Protein AF-X1M4R5-F1 (afdb_monomer_lite)

Organism: NCBI:txid412755

Radius of gyration: 14.09 Å; chains: 1; bounding box: 32×30×35 Å

pLDDT: mean 83.92, std 14.97, range [31.66, 95.94]

InterPro domains:
  IPR002837 Protein of unknown function DUF123 [PF01986] (4-63)
  IPR002837 Protein of unknown function DUF123 [PTHR37460] (1-74)
  IPR002837 Protein of unknown function DUF123 [cd10441] (1-63)

Structure (mmCIF, N/CA/C/O backbone):
data_AF-X1M4R5-F1
#
_entry.id   AF-X1M4R5-F1
#
loop_
_atom_site.group_PDB
_atom_site.id
_atom_site.type_symbol
_atom_site.label_atom_id
_atom_site.label_alt_id
_atom_site.label_comp_id
_atom_site.label_asym_id
_atom_site.label_entity_id
_atom_site.label_seq_id
_atom_site.pdbx_PDB_ins_code
_atom_site.Cartn_x
_atom_site.Cartn_y
_atom_site.Cartn_z
_atom_site.occupancy
_atom_site.B_iso_or_equiv
_atom_site.auth_seq_id
_atom_site.auth_comp_id
_atom_site.auth_asym_id
_atom_site.auth_atom_id
_atom_site.pdbx_PDB_model_num
ATOM 1 N N . HIS A 1 1 ? 6.800 0.093 13.094 1.00 61.44 1 HIS A N 1
ATOM 2 C CA . HIS A 1 1 ? 7.853 -0.368 12.157 1.00 61.44 1 HIS A CA 1
ATOM 3 C C . HIS A 1 1 ? 8.979 0.637 11.881 1.00 61.44 1 HIS A C 1
ATOM 5 O O . HIS A 1 1 ? 10.005 0.220 11.368 1.00 61.44 1 HIS A O 1
ATOM 11 N N . LEU A 1 2 ? 8.858 1.919 12.227 1.00 68.88 2 LEU A N 1
ATOM 12 C CA . LEU A 1 2 ? 9.750 2.965 11.699 1.00 68.88 2 LEU A CA 1
ATOM 13 C C . LEU A 1 2 ? 11.086 3.151 12.456 1.00 68.88 2 LEU A C 1
ATOM 15 O O . LEU A 1 2 ? 11.884 4.013 12.106 1.00 68.88 2 LEU A O 1
ATOM 19 N N . THR A 1 3 ? 11.346 2.370 13.506 1.00 70.31 3 THR A N 1
ATOM 20 C CA . THR A 1 3 ? 12.578 2.461 14.301 1.00 70.31 3 THR A CA 1
ATOM 21 C C . THR A 1 3 ? 13.731 1.691 13.649 1.00 70.31 3 THR A C 1
ATOM 23 O O . THR A 1 3 ? 13.570 0.533 13.268 1.00 70.31 3 THR A O 1
ATOM 26 N N . LYS A 1 4 ? 14.911 2.325 13.557 1.00 59.81 4 LYS A N 1
ATOM 27 C CA . LYS A 1 4 ? 16.085 1.797 12.832 1.00 59.81 4 LYS A CA 1
ATOM 28 C C . LYS A 1 4 ? 16.788 0.611 13.503 1.00 59.81 4 LYS A C 1
ATOM 30 O O . LYS A 1 4 ? 17.453 -0.152 12.821 1.00 59.81 4 LYS A O 1
ATOM 35 N N . ASN A 1 5 ? 16.678 0.457 14.824 1.00 61.41 5 ASN A N 1
ATOM 36 C CA . ASN A 1 5 ? 17.459 -0.533 15.574 1.00 61.41 5 ASN A CA 1
ATOM 37 C C . ASN A 1 5 ? 16.542 -1.525 16.300 1.00 61.41 5 ASN A C 1
ATOM 39 O O . ASN A 1 5 ? 16.306 -1.421 17.504 1.00 61.41 5 ASN A O 1
ATOM 43 N N . LYS A 1 6 ? 15.953 -2.453 15.543 1.00 67.88 6 LYS A N 1
ATOM 44 C CA . LYS A 1 6 ? 15.030 -3.471 16.063 1.00 67.88 6 LYS A CA 1
ATOM 45 C C . LYS A 1 6 ? 15.324 -4.831 15.439 1.00 67.88 6 LYS A C 1
ATOM 47 O O . LYS A 1 6 ? 15.821 -4.921 14.319 1.00 67.88 6 LYS A O 1
ATOM 52 N N . LYS A 1 7 ? 14.954 -5.903 16.140 1.00 73.81 7 LYS A N 1
ATOM 53 C CA . LYS A 1 7 ? 14.930 -7.241 15.539 1.00 73.81 7 LYS A CA 1
ATOM 54 C C . LYS A 1 7 ? 13.871 -7.250 14.437 1.00 73.81 7 LYS A C 1
ATOM 56 O O . LYS A 1 7 ? 12.718 -6.922 14.714 1.00 73.81 7 LYS A O 1
ATOM 61 N N . SER A 1 8 ? 14.270 -7.603 13.218 1.00 73.19 8 SER A N 1
ATOM 62 C CA . SER A 1 8 ? 13.335 -7.763 12.102 1.00 73.19 8 SER A CA 1
ATOM 63 C C . SER A 1 8 ? 12.370 -8.897 12.437 1.00 73.19 8 SER A C 1
ATOM 65 O O . SER A 1 8 ? 12.807 -10.000 12.761 1.00 73.19 8 SER A O 1
ATOM 67 N N . LYS A 1 9 ? 11.070 -8.599 12.447 1.00 78.81 9 LYS A N 1
ATOM 68 C CA . LYS A 1 9 ? 10.012 -9.582 12.733 1.00 78.81 9 LYS A CA 1
ATOM 69 C C . LYS A 1 9 ? 8.986 -9.671 11.609 1.00 78.81 9 LYS A C 1
ATOM 71 O O . LYS A 1 9 ? 8.331 -10.695 11.475 1.00 78.81 9 LYS A O 1
ATOM 76 N N . TRP A 1 10 ? 8.856 -8.616 10.811 1.00 81.44 10 TRP A N 1
ATOM 77 C CA . TRP A 1 10 ? 7.840 -8.499 9.770 1.00 81.44 10 TRP A CA 1
ATOM 78 C C . TRP A 1 10 ? 8.477 -8.314 8.400 1.00 81.44 10 TRP A C 1
ATOM 80 O O . TRP A 1 10 ? 9.558 -7.740 8.300 1.00 81.44 10 TRP A O 1
ATOM 90 N N . HIS A 1 11 ? 7.784 -8.726 7.338 1.00 83.56 11 HIS A N 1
ATOM 91 C CA . HIS A 1 11 ? 8.252 -8.582 5.953 1.00 83.56 11 HIS A CA 1
ATOM 92 C C . HIS A 1 11 ? 8.704 -7.147 5.625 1.00 83.56 11 HIS A C 1
ATOM 94 O O . HIS A 1 11 ? 9.752 -6.946 5.015 1.00 83.56 11 HIS A O 1
ATOM 100 N N . ILE A 1 12 ? 7.970 -6.143 6.118 1.00 86.69 12 ILE A N 1
ATOM 101 C CA . ILE A 1 12 ? 8.323 -4.729 5.946 1.00 86.69 12 ILE A CA 1
ATOM 102 C C . ILE A 1 12 ? 9.628 -4.344 6.659 1.00 86.69 12 ILE A C 1
ATOM 104 O O . ILE A 1 12 ? 10.336 -3.466 6.190 1.00 86.69 12 ILE A O 1
ATOM 108 N N . ASP A 1 13 ? 9.993 -5.004 7.760 1.00 85.88 13 ASP A N 1
ATOM 109 C CA . ASP A 1 13 ? 11.227 -4.698 8.492 1.00 85.88 13 ASP A CA 1
ATOM 110 C C . ASP A 1 13 ? 12.466 -5.068 7.673 1.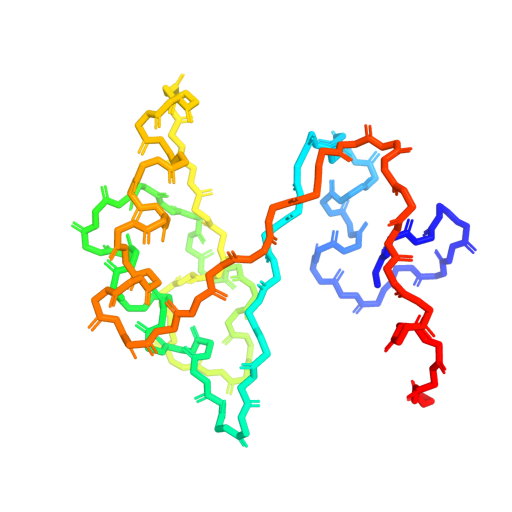00 85.88 13 ASP A C 1
ATOM 112 O O . ASP A 1 13 ? 13.432 -4.314 7.661 1.00 85.88 13 ASP A O 1
ATOM 116 N N . TYR A 1 14 ? 12.416 -6.200 6.965 1.00 87.12 14 TYR A N 1
ATOM 117 C CA . TYR A 1 14 ? 13.487 -6.620 6.062 1.00 87.12 14 TYR A CA 1
ATOM 118 C C . TYR A 1 14 ? 13.605 -5.682 4.865 1.00 87.12 14 TYR A C 1
ATOM 120 O O . TYR A 1 14 ? 14.711 -5.282 4.516 1.00 87.12 14 TYR A O 1
ATOM 128 N N . LEU A 1 15 ? 12.470 -5.285 4.280 1.00 88.25 15 LEU A N 1
ATOM 129 C CA . LEU A 1 15 ? 12.458 -4.328 3.175 1.00 88.25 15 LEU A CA 1
ATOM 130 C C . LEU A 1 15 ? 13.046 -2.974 3.597 1.00 88.25 15 LEU A C 1
ATOM 132 O O . LEU A 1 15 ? 13.831 -2.388 2.861 1.00 88.25 15 LEU A O 1
ATOM 136 N N . LEU A 1 16 ? 12.716 -2.499 4.800 1.00 88.06 16 LEU A N 1
ATOM 137 C CA . LEU A 1 16 ? 13.214 -1.230 5.336 1.00 88.06 16 LEU A CA 1
ATOM 138 C C . LEU A 1 16 ? 14.713 -1.226 5.677 1.00 88.06 16 LEU A C 1
ATOM 140 O O . LEU A 1 16 ? 15.256 -0.151 5.918 1.00 88.06 16 LEU A O 1
ATOM 144 N N . ASN A 1 17 ? 15.395 -2.376 5.684 1.00 87.19 17 ASN A N 1
ATOM 145 C CA . ASN A 1 17 ? 16.860 -2.400 5.775 1.00 87.19 17 ASN A CA 1
ATOM 146 C C . ASN A 1 17 ? 17.524 -1.997 4.449 1.00 87.19 17 ASN A C 1
ATOM 148 O O . ASN A 1 17 ? 18.622 -1.450 4.465 1.00 87.19 17 ASN A O 1
ATOM 152 N N . GLU A 1 18 ? 16.843 -2.224 3.324 1.00 89.56 18 GLU A N 1
ATOM 153 C CA . GLU A 1 18 ? 17.348 -1.967 1.968 1.00 89.56 18 GLU A CA 1
ATOM 154 C C . GLU A 1 18 ? 16.657 -0.763 1.296 1.00 89.56 18 GLU A C 1
ATOM 156 O O . GLU A 1 18 ? 16.991 -0.395 0.171 1.00 89.56 18 GLU A O 1
ATOM 161 N N . ALA A 1 19 ? 15.678 -0.142 1.965 1.00 89.19 19 ALA A N 1
ATOM 162 C CA . ALA A 1 19 ? 14.854 0.930 1.411 1.00 89.19 19 ALA A CA 1
ATOM 163 C C . ALA A 1 19 ? 14.741 2.141 2.348 1.00 89.19 19 ALA A C 1
ATOM 165 O O . ALA A 1 19 ? 14.716 2.023 3.572 1.00 89.19 19 ALA A O 1
ATOM 166 N N . GLU A 1 20 ? 14.605 3.328 1.755 1.00 88.25 20 GLU A N 1
ATOM 167 C CA . GLU A 1 20 ? 14.371 4.581 2.475 1.00 88.25 20 GLU A CA 1
ATOM 168 C C . GLU A 1 20 ? 12.887 4.965 2.428 1.00 88.25 20 GLU A C 1
ATOM 170 O O . GLU A 1 20 ? 12.259 4.976 1.368 1.00 88.25 20 GLU A O 1
ATOM 175 N N . ILE A 1 21 ? 12.326 5.346 3.576 1.00 89.06 21 ILE A N 1
ATOM 176 C CA . ILE A 1 21 ? 10.961 5.874 3.652 1.00 89.06 21 ILE A CA 1
ATOM 177 C C . ILE A 1 21 ? 10.972 7.323 3.176 1.00 89.06 21 ILE A C 1
ATOM 179 O O . ILE A 1 21 ? 11.579 8.175 3.819 1.00 89.06 21 ILE A O 1
ATOM 183 N N . ARG A 1 22 ? 10.276 7.607 2.071 1.00 89.06 22 ARG A N 1
ATOM 184 C CA . ARG A 1 22 ? 10.092 8.971 1.541 1.00 89.06 22 ARG A CA 1
ATOM 185 C C . ARG A 1 22 ? 8.863 9.669 2.108 1.00 89.06 22 ARG A C 1
ATOM 187 O O . ARG A 1 22 ? 8.895 10.873 2.347 1.00 89.06 22 ARG A O 1
ATOM 194 N N . GLU A 1 23 ? 7.796 8.914 2.314 1.00 88.69 23 GLU A N 1
ATOM 195 C CA . GLU A 1 23 ? 6.502 9.418 2.751 1.00 88.69 23 GLU A CA 1
ATOM 196 C C . GLU A 1 23 ? 5.748 8.305 3.478 1.00 88.69 23 GLU A C 1
ATOM 198 O O . GLU A 1 23 ? 5.934 7.121 3.192 1.00 88.69 23 GLU A O 1
ATOM 203 N N . THR A 1 24 ? 4.925 8.680 4.450 1.00 90.62 24 THR A N 1
ATOM 204 C CA . THR A 1 24 ? 3.990 7.779 5.125 1.00 90.62 24 THR A CA 1
ATOM 205 C C . THR A 1 24 ? 2.592 8.358 5.009 1.00 90.62 24 THR A C 1
ATOM 207 O O . THR A 1 24 ? 2.372 9.513 5.361 1.00 90.62 24 THR A O 1
ATOM 210 N N . ILE A 1 25 ? 1.649 7.544 4.547 1.00 89.62 25 ILE A N 1
ATOM 211 C CA . ILE A 1 25 ? 0.236 7.906 4.460 1.00 89.62 25 ILE A CA 1
ATOM 212 C C . ILE A 1 25 ? -0.502 7.130 5.549 1.00 89.62 25 ILE A C 1
ATOM 214 O O . ILE A 1 25 ? -0.502 5.898 5.538 1.00 89.62 25 ILE A O 1
ATOM 218 N N . LEU A 1 26 ? -1.103 7.835 6.507 1.00 90.12 26 LEU A N 1
ATOM 219 C CA . LEU A 1 26 ? -1.868 7.230 7.598 1.00 90.12 26 LEU A CA 1
ATOM 220 C C . LEU A 1 26 ? -3.363 7.456 7.397 1.00 90.12 26 LEU A C 1
ATOM 222 O O . LEU A 1 26 ? -3.808 8.568 7.131 1.00 90.12 26 LEU A O 1
ATOM 226 N N . CYS A 1 27 ? -4.138 6.391 7.581 1.00 88.50 27 CYS A N 1
ATOM 227 C CA . CYS A 1 27 ? -5.596 6.434 7.614 1.00 88.50 27 CYS A CA 1
ATOM 228 C C . CYS A 1 27 ? -6.056 5.794 8.921 1.00 88.50 27 CYS A C 1
ATOM 230 O O . CYS A 1 27 ? -5.816 4.607 9.139 1.00 88.50 27 CYS A O 1
ATOM 232 N N . GLN A 1 28 ? -6.691 6.567 9.801 1.00 87.00 28 GLN A N 1
ATOM 233 C CA . GLN A 1 28 ? -7.265 6.024 11.032 1.00 87.00 28 GLN A CA 1
ATOM 234 C C . GLN A 1 28 ? -8.644 5.436 10.746 1.00 87.00 28 GLN A C 1
ATOM 236 O O . GLN A 1 28 ? -9.507 6.103 10.178 1.00 87.00 28 GLN A O 1
ATOM 241 N N . THR A 1 29 ? -8.839 4.175 11.124 1.00 87.38 29 THR A N 1
ATOM 242 C CA . THR A 1 29 ? -10.050 3.414 10.807 1.00 87.38 29 THR A CA 1
ATOM 243 C C . THR A 1 29 ? -10.432 2.519 11.979 1.00 87.38 29 THR A C 1
ATOM 245 O O . THR A 1 29 ? -9.578 1.826 12.525 1.00 87.38 29 THR A O 1
ATOM 248 N N . GLU A 1 30 ? -11.717 2.454 12.327 1.00 86.31 30 GLU A N 1
ATOM 249 C CA . GLU A 1 30 ? -12.211 1.510 13.348 1.00 86.31 30 GLU A CA 1
ATOM 250 C C . GLU A 1 30 ? -12.314 0.067 12.823 1.00 86.31 30 GLU A C 1
ATOM 252 O O . GLU A 1 30 ? -12.306 -0.895 13.588 1.00 86.31 30 GLU A O 1
ATOM 257 N N . LYS A 1 31 ? -12.414 -0.098 11.499 1.00 87.25 31 LYS A N 1
ATOM 258 C CA . LYS A 1 31 ? -12.511 -1.397 10.820 1.00 87.25 31 LYS A CA 1
ATOM 259 C C . LYS A 1 31 ? -11.177 -1.769 10.181 1.00 87.25 31 LYS A C 1
ATOM 261 O O . LYS A 1 31 ? -10.441 -0.896 9.735 1.00 87.25 31 LYS A O 1
ATOM 266 N N . ARG A 1 32 ? -10.895 -3.069 10.047 1.00 86.25 32 ARG A N 1
ATOM 267 C CA . ARG A 1 32 ? -9.759 -3.551 9.244 1.00 86.25 32 ARG A CA 1
ATOM 268 C C . ARG A 1 32 ? -10.067 -3.353 7.756 1.00 86.25 32 ARG A C 1
ATOM 270 O O . ARG A 1 32 ? -10.796 -4.146 7.169 1.00 86.25 32 ARG A O 1
ATOM 277 N N . LEU A 1 33 ? -9.527 -2.290 7.161 1.00 91.44 33 LEU A N 1
ATOM 278 C CA . LEU A 1 33 ? -9.710 -1.957 5.738 1.00 91.44 33 LEU A CA 1
ATOM 279 C C . LEU A 1 33 ? -8.485 -2.286 4.871 1.00 91.44 33 LEU A C 1
ATOM 281 O O . LEU A 1 33 ? -8.510 -2.077 3.664 1.00 91.44 33 LEU A O 1
ATOM 285 N N . GLU A 1 34 ? -7.440 -2.852 5.471 1.00 91.12 34 GLU A N 1
ATOM 286 C CA . GLU A 1 34 ? -6.180 -3.200 4.811 1.00 91.12 34 GLU A CA 1
ATOM 287 C C . GLU A 1 34 ? -6.377 -4.092 3.573 1.00 91.12 34 GLU A C 1
ATOM 289 O O . GLU A 1 34 ? -5.864 -3.784 2.499 1.00 91.12 34 GLU A O 1
ATOM 294 N N . CYS A 1 35 ? -7.166 -5.167 3.689 1.00 93.69 35 CYS A N 1
ATOM 295 C CA . CYS A 1 35 ? -7.407 -6.073 2.565 1.00 93.69 35 CYS A CA 1
ATOM 296 C C . CYS A 1 35 ? -8.265 -5.426 1.469 1.00 93.69 35 CYS A C 1
ATOM 298 O O . CYS A 1 35 ? -8.053 -5.700 0.293 1.00 93.69 35 CYS A O 1
ATOM 300 N N . LEU A 1 36 ? -9.209 -4.550 1.833 1.00 93.50 36 LEU A N 1
ATOM 301 C CA . LEU A 1 36 ? -10.010 -3.805 0.855 1.00 93.50 36 LEU A CA 1
ATOM 302 C C . LEU A 1 36 ? -9.142 -2.810 0.080 1.00 93.50 36 LEU A C 1
ATOM 304 O O . LEU A 1 36 ? -9.264 -2.711 -1.138 1.00 93.50 36 LEU A O 1
ATOM 308 N N . LEU A 1 37 ? -8.221 -2.131 0.768 1.00 94.06 37 LEU A N 1
ATOM 309 C CA . LEU A 1 37 ? -7.248 -1.253 0.128 1.00 94.06 37 LEU A CA 1
ATOM 310 C C . LEU A 1 37 ? -6.297 -2.041 -0.782 1.00 94.06 37 LEU A C 1
ATOM 312 O O . LEU A 1 37 ? -6.106 -1.653 -1.928 1.00 94.06 37 LEU A O 1
ATOM 316 N N . SER A 1 38 ? -5.757 -3.172 -0.319 1.00 94.38 38 SER A N 1
ATOM 317 C CA . SER A 1 38 ? -4.905 -4.049 -1.137 1.00 94.38 38 SER A CA 1
ATOM 318 C C . SER A 1 38 ? -5.624 -4.532 -2.406 1.00 94.38 38 SER A C 1
ATOM 320 O O . SER A 1 38 ? -5.051 -4.487 -3.493 1.00 94.38 38 SER A O 1
ATOM 322 N N . GLN A 1 39 ? -6.899 -4.922 -2.306 1.00 93.38 39 GLN A N 1
ATOM 323 C CA . GLN A 1 39 ? -7.700 -5.317 -3.471 1.00 93.38 39 GLN A CA 1
ATOM 324 C C . GLN A 1 39 ? -7.914 -4.162 -4.454 1.00 93.38 39 GLN A C 1
ATOM 326 O O . GLN A 1 39 ? -7.785 -4.372 -5.658 1.00 93.38 39 GLN A O 1
ATOM 331 N N . ALA A 1 40 ? -8.205 -2.956 -3.954 1.00 93.00 40 ALA A N 1
ATOM 332 C CA . ALA A 1 40 ? -8.354 -1.770 -4.793 1.00 93.00 40 ALA A CA 1
ATOM 333 C C . ALA A 1 40 ? -7.047 -1.433 -5.532 1.00 93.00 40 ALA A C 1
ATOM 335 O O . ALA A 1 40 ? -7.063 -1.206 -6.738 1.00 93.00 40 ALA A O 1
ATOM 336 N N . LEU A 1 41 ? -5.909 -1.476 -4.833 1.00 94.25 41 LEU A N 1
ATOM 337 C CA . LEU A 1 41 ? -4.596 -1.187 -5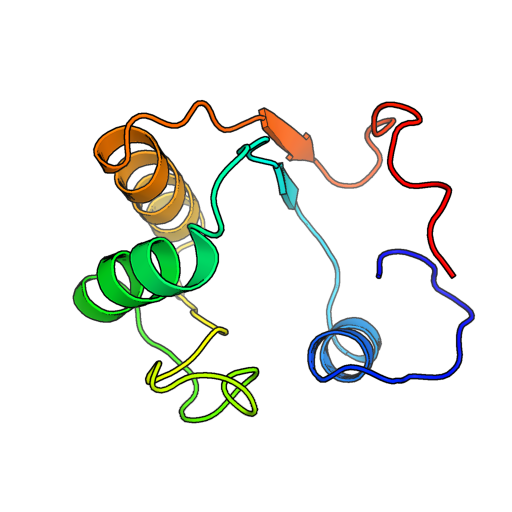.417 1.00 94.25 41 LEU A CA 1
ATOM 338 C C . LEU A 1 41 ? -4.134 -2.265 -6.401 1.00 94.25 41 LEU A C 1
ATOM 340 O O . LEU A 1 41 ? -3.511 -1.940 -7.407 1.00 94.25 41 LEU A O 1
ATOM 344 N N . GLY A 1 42 ? -4.462 -3.536 -6.162 1.00 92.06 42 GLY A N 1
ATOM 345 C CA . GLY A 1 42 ? -4.084 -4.639 -7.050 1.00 92.06 42 GLY A CA 1
ATOM 346 C C . GLY A 1 42 ? -4.751 -4.618 -8.427 1.00 92.06 42 GLY A C 1
ATOM 347 O O . GLY A 1 42 ? -4.338 -5.384 -9.297 1.00 92.06 42 GLY A O 1
ATOM 348 N N . GLY A 1 43 ? -5.770 -3.776 -8.628 1.00 87.94 43 GLY A N 1
ATOM 349 C CA . GLY A 1 43 ? -6.348 -3.495 -9.945 1.00 87.94 43 GLY A CA 1
ATOM 350 C C . GLY A 1 43 ? -5.655 -2.362 -10.709 1.00 87.94 43 GLY A C 1
ATOM 351 O O . GLY A 1 43 ? -5.839 -2.264 -11.916 1.00 87.94 43 GLY A O 1
ATOM 352 N N . GLU A 1 44 ? -4.865 -1.533 -10.023 1.00 90.75 44 GLU A N 1
ATOM 353 C CA . GLU A 1 44 ? -4.329 -0.270 -10.554 1.00 90.75 44 GLU A CA 1
ATOM 354 C C . GLU A 1 44 ? -2.788 -0.264 -10.616 1.00 90.75 44 GLU A C 1
ATOM 356 O O . GLU A 1 44 ? -2.197 0.379 -11.480 1.00 90.75 44 GLU A O 1
ATOM 361 N N . LEU A 1 45 ? -2.117 -0.988 -9.711 1.00 94.75 45 LEU A N 1
ATOM 362 C CA . LEU A 1 45 ? -0.660 -0.988 -9.556 1.00 94.75 45 LEU A CA 1
ATOM 363 C C . LEU A 1 45 ? -0.047 -2.370 -9.776 1.00 94.75 45 LEU A C 1
ATOM 365 O O . LEU A 1 45 ? -0.652 -3.410 -9.502 1.00 94.75 45 LEU A O 1
ATOM 369 N N . THR A 1 46 ? 1.220 -2.373 -10.196 1.00 95.38 46 THR A N 1
ATOM 370 C CA . THR A 1 46 ? 2.020 -3.604 -10.216 1.00 95.38 46 THR A CA 1
ATOM 371 C C . THR A 1 46 ? 2.378 -3.997 -8.783 1.00 95.38 46 THR A C 1
ATOM 373 O O . THR A 1 46 ? 2.537 -3.138 -7.916 1.00 95.38 46 THR A O 1
ATOM 376 N N . TYR A 1 47 ? 2.495 -5.296 -8.512 1.00 95.94 47 TYR A N 1
ATOM 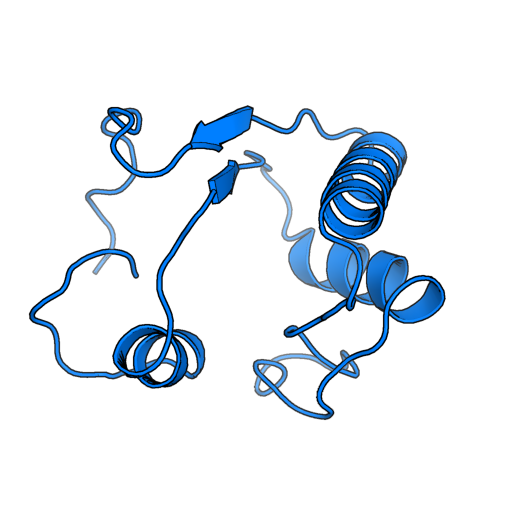377 C CA . TYR A 1 47 ? 2.722 -5.814 -7.165 1.00 95.94 47 TYR A CA 1
ATOM 378 C C . TYR A 1 47 ? 3.730 -6.959 -7.128 1.00 95.94 47 TYR A C 1
ATOM 380 O O . TYR A 1 47 ? 3.983 -7.618 -8.137 1.00 95.94 47 TYR A O 1
ATOM 388 N N . ILE A 1 48 ? 4.285 -7.208 -5.940 1.00 94.81 48 ILE A N 1
ATOM 389 C CA . ILE A 1 48 ? 5.136 -8.370 -5.662 1.00 94.81 48 ILE A CA 1
ATOM 390 C C . ILE A 1 48 ? 4.271 -9.472 -5.041 1.00 94.81 48 ILE A C 1
ATOM 392 O O . ILE A 1 48 ? 3.777 -9.268 -3.930 1.00 94.81 48 ILE A O 1
ATOM 396 N N . PRO A 1 49 ? 4.048 -10.610 -5.723 1.00 94.44 49 PRO A N 1
ATOM 397 C CA . PRO A 1 49 ? 3.183 -11.672 -5.217 1.00 94.44 49 PRO A CA 1
ATOM 398 C C . PRO A 1 49 ? 3.562 -12.134 -3.807 1.00 94.44 49 PRO A C 1
ATOM 400 O O . PRO A 1 49 ? 4.739 -12.157 -3.450 1.00 94.44 49 PRO A O 1
ATOM 403 N N . ASP A 1 50 ? 2.545 -12.484 -3.019 1.00 93.44 50 ASP A N 1
ATOM 404 C CA . ASP A 1 50 ? 2.638 -13.112 -1.692 1.00 93.44 50 ASP A CA 1
ATOM 405 C C . ASP A 1 50 ? 3.323 -12.270 -0.597 1.00 93.44 50 ASP A C 1
ATOM 407 O O . ASP A 1 50 ? 3.410 -12.684 0.564 1.00 93.44 50 ASP A O 1
ATOM 411 N N . PHE A 1 51 ? 3.768 -11.048 -0.911 1.00 93.88 51 PHE A N 1
ATOM 412 C CA . PHE A 1 51 ? 4.400 -10.175 0.072 1.00 93.88 51 PHE A CA 1
ATOM 413 C C . PHE A 1 51 ? 3.380 -9.675 1.098 1.00 93.88 51 PHE A C 1
ATOM 415 O O . PHE A 1 51 ? 2.448 -8.952 0.754 1.00 93.88 51 PHE A O 1
ATOM 422 N N . GLY A 1 52 ? 3.590 -9.998 2.376 1.00 90.56 52 GLY A N 1
ATOM 423 C CA . GLY A 1 52 ? 2.754 -9.497 3.471 1.00 90.56 52 GLY A CA 1
ATOM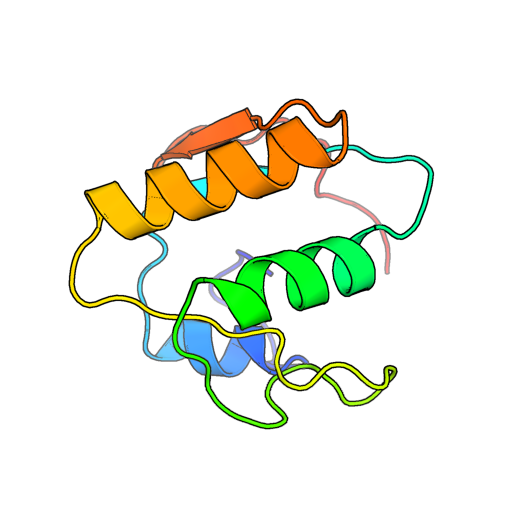 424 C C . GLY A 1 52 ? 1.348 -10.098 3.536 1.00 90.56 52 GLY A C 1
ATOM 425 O O . GLY A 1 52 ? 0.528 -9.575 4.273 1.00 90.56 52 GLY A O 1
ATOM 426 N N . CYS A 1 53 ? 1.065 -11.180 2.803 1.00 92.88 53 CYS A N 1
ATOM 427 C CA . CYS A 1 53 ? -0.264 -11.802 2.730 1.00 92.88 53 CYS A CA 1
ATOM 428 C C . CYS A 1 53 ? -0.422 -13.062 3.598 1.00 92.88 53 CYS A C 1
ATOM 430 O O . CYS A 1 53 ? -1.324 -13.854 3.367 1.00 92.88 53 CYS A O 1
ATOM 432 N N . SER A 1 54 ? 0.452 -13.309 4.576 1.00 88.12 54 SER A N 1
ATOM 433 C CA . SER A 1 54 ? 0.480 -14.598 5.291 1.00 88.12 54 SER A CA 1
ATOM 434 C C . SER A 1 54 ? -0.778 -14.905 6.118 1.00 88.12 54 SER A C 1
ATOM 436 O O . SER A 1 54 ? -1.037 -16.072 6.403 1.00 88.12 54 SER A O 1
ATOM 438 N N . ASP A 1 55 ? -1.545 -13.888 6.519 1.00 90.69 55 ASP A N 1
ATOM 439 C CA . ASP A 1 55 ? -2.778 -14.003 7.308 1.00 90.69 55 ASP A CA 1
ATOM 440 C C . ASP A 1 55 ? -4.052 -13.654 6.509 1.00 90.69 55 ASP A C 1
ATOM 442 O O . ASP A 1 55 ? -5.139 -13.557 7.085 1.00 90.69 55 ASP A O 1
ATOM 446 N N . CYS A 1 56 ? -3.951 -13.472 5.187 1.00 92.69 56 CYS A N 1
ATOM 447 C CA . CYS A 1 56 ? -5.070 -13.077 4.334 1.00 92.69 56 CYS A CA 1
ATOM 448 C C . CYS A 1 56 ? -4.995 -13.719 2.933 1.00 92.69 56 CYS A C 1
ATOM 450 O O . CYS A 1 56 ? -4.028 -14.377 2.576 1.00 92.69 56 CYS A O 1
ATOM 452 N N . HIS A 1 57 ? -6.033 -13.534 2.113 1.00 92.50 57 HIS A N 1
ATOM 453 C CA . HIS A 1 57 ? -6.080 -14.053 0.733 1.00 92.50 57 HIS A CA 1
ATOM 454 C C . HIS A 1 57 ? -5.727 -12.985 -0.319 1.00 92.50 57 HIS A C 1
ATOM 456 O O . HIS A 1 57 ? -6.103 -13.105 -1.487 1.00 92.50 57 HIS A O 1
ATOM 462 N N . CYS A 1 58 ? -5.081 -11.891 0.090 1.00 95.06 58 CYS A N 1
ATOM 463 C CA . CYS A 1 58 ? -4.645 -10.853 -0.838 1.00 95.06 58 CYS A CA 1
ATOM 464 C C . CYS A 1 58 ? -3.540 -11.392 -1.756 1.00 95.06 58 CYS A C 1
ATOM 466 O O . CYS A 1 58 ? -2.775 -12.273 -1.378 1.00 95.06 58 CYS A O 1
ATOM 468 N N . LYS A 1 59 ? -3.430 -10.830 -2.964 1.00 94.00 59 LYS A N 1
ATOM 469 C CA . LYS A 1 59 ? -2.344 -11.184 -3.893 1.00 94.00 59 LYS A CA 1
ATOM 470 C C . LYS A 1 59 ? -0.999 -10.596 -3.464 1.00 94.00 59 LYS A C 1
ATOM 472 O O . LYS A 1 59 ? 0.044 -11.152 -3.789 1.00 94.00 59 LYS A O 1
ATOM 477 N N . SER A 1 60 ? -1.035 -9.433 -2.813 1.00 95.62 60 SER A N 1
ATOM 478 C CA . SER A 1 60 ? 0.130 -8.719 -2.296 1.00 95.62 60 SER A CA 1
ATOM 479 C C . SER A 1 60 ? -0.287 -7.587 -1.349 1.00 95.62 60 SER A C 1
ATOM 481 O O . SER A 1 60 ? -1.364 -7.010 -1.502 1.00 95.62 60 SER A O 1
ATOM 483 N N . HIS A 1 61 ? 0.589 -7.223 -0.417 1.00 94.69 61 HIS A N 1
ATOM 484 C CA . HIS A 1 61 ? 0.573 -5.958 0.327 1.00 94.69 61 HIS A CA 1
ATOM 485 C C . HIS A 1 61 ? 1.752 -5.039 -0.049 1.00 94.69 61 HIS A C 1
ATOM 487 O O . HIS A 1 61 ? 1.988 -4.034 0.620 1.00 94.69 61 HIS A O 1
ATOM 493 N N . LEU A 1 62 ? 2.487 -5.355 -1.123 1.00 95.12 62 LEU A N 1
ATOM 494 C CA . LEU A 1 62 ? 3.573 -4.539 -1.663 1.00 95.12 62 LEU A CA 1
ATOM 495 C C . LEU A 1 62 ? 3.341 -4.228 -3.143 1.00 95.12 62 LEU A C 1
ATOM 497 O O . LEU A 1 62 ? 3.442 -5.095 -4.013 1.00 95.12 62 LEU A O 1
ATOM 501 N N . PHE A 1 63 ? 3.088 -2.952 -3.408 1.00 95.12 63 PHE A N 1
ATOM 502 C CA . PHE A 1 63 ? 2.798 -2.405 -4.729 1.00 95.12 63 PHE A CA 1
ATOM 503 C C . PHE A 1 63 ? 3.903 -1.438 -5.152 1.00 95.12 63 PHE A C 1
ATOM 505 O O . PHE A 1 63 ? 4.543 -0.816 -4.303 1.00 95.12 63 PHE A O 1
ATOM 512 N N . PHE A 1 64 ? 4.127 -1.300 -6.456 1.00 94.44 64 PHE A N 1
ATOM 513 C CA . PHE A 1 64 ? 5.140 -0.404 -7.002 1.00 94.44 64 PHE A CA 1
ATOM 514 C C . PHE A 1 64 ? 4.724 0.198 -8.347 1.00 94.44 64 PHE A C 1
ATOM 516 O O . PHE A 1 64 ? 3.909 -0.351 -9.090 1.00 94.44 64 PHE A O 1
ATOM 523 N N . SER A 1 65 ? 5.328 1.344 -8.648 1.00 92.94 65 SER A N 1
ATOM 524 C CA . SER A 1 65 ? 5.237 2.063 -9.916 1.00 92.94 65 SER A CA 1
ATOM 525 C C . SER A 1 65 ? 6.593 2.705 -10.208 1.00 92.94 65 SER A C 1
ATOM 527 O O . SER A 1 65 ? 7.342 3.023 -9.282 1.00 92.94 65 SER A O 1
ATOM 529 N N . THR A 1 66 ? 6.915 2.900 -11.486 1.00 91.88 66 THR A N 1
ATOM 530 C CA . THR A 1 66 ? 8.087 3.682 -11.909 1.00 91.88 66 THR A CA 1
ATOM 531 C C . THR A 1 66 ? 7.845 5.187 -11.821 1.00 91.88 66 THR A C 1
ATOM 533 O O . THR A 1 66 ? 8.801 5.957 -11.849 1.00 91.88 66 THR A O 1
ATOM 536 N N . ASP A 1 67 ? 6.580 5.602 -11.719 1.00 92.31 67 ASP A N 1
ATOM 537 C CA . ASP A 1 67 ? 6.165 6.995 -11.611 1.00 92.31 67 ASP A CA 1
ATOM 538 C C . ASP A 1 67 ? 5.647 7.284 -10.197 1.00 92.31 67 ASP A C 1
ATOM 540 O O . ASP A 1 67 ? 4.678 6.678 -9.726 1.00 92.31 67 ASP A O 1
ATOM 544 N N . LYS A 1 68 ? 6.337 8.194 -9.502 1.00 88.88 68 LYS A N 1
ATOM 545 C CA . LYS A 1 68 ? 6.037 8.545 -8.112 1.00 88.88 68 LYS A CA 1
ATOM 546 C C . LYS A 1 68 ? 4.704 9.283 -7.986 1.00 88.88 68 LYS A C 1
ATOM 548 O O . LYS A 1 68 ? 3.963 9.014 -7.042 1.00 88.88 68 LYS A O 1
ATOM 553 N N . ASP A 1 69 ? 4.412 10.208 -8.891 1.00 89.06 69 ASP A N 1
ATOM 554 C CA . ASP A 1 69 ? 3.229 11.062 -8.784 1.00 89.06 69 ASP A CA 1
ATOM 555 C C . ASP A 1 69 ? 1.964 10.232 -9.036 1.00 89.06 69 ASP A C 1
ATOM 557 O O . ASP A 1 69 ? 1.030 10.265 -8.236 1.00 89.06 69 ASP A O 1
ATOM 561 N N . SER A 1 70 ? 2.004 9.362 -10.045 1.00 89.81 70 SER A N 1
ATOM 562 C CA . SER A 1 70 ? 0.980 8.356 -10.324 1.00 89.81 70 SER A CA 1
ATOM 563 C C . SER A 1 70 ? 0.776 7.391 -9.151 1.00 89.81 70 SER A C 1
ATOM 565 O O . SER A 1 70 ? -0.364 7.042 -8.832 1.00 89.81 70 SER A O 1
ATOM 567 N N . LEU A 1 71 ? 1.850 6.982 -8.462 1.00 92.06 71 LEU A N 1
ATOM 568 C CA . LEU A 1 71 ? 1.750 6.128 -7.275 1.00 92.06 71 LEU A CA 1
ATOM 569 C C . LEU A 1 71 ? 0.968 6.822 -6.153 1.00 92.06 71 LEU A C 1
ATOM 571 O O . LEU A 1 71 ? 0.026 6.245 -5.606 1.00 92.06 71 LEU A O 1
ATOM 575 N N . VAL A 1 72 ? 1.343 8.060 -5.821 1.00 90.94 72 VAL A N 1
ATOM 576 C CA . VAL A 1 72 ? 0.692 8.842 -4.758 1.00 90.94 72 VAL A CA 1
ATOM 577 C C . VAL A 1 72 ? -0.759 9.155 -5.121 1.00 90.94 72 VAL A C 1
ATOM 579 O O . VAL A 1 72 ? -1.642 9.009 -4.272 1.00 90.94 72 VAL A O 1
ATOM 582 N N . GLU A 1 73 ? -1.026 9.529 -6.374 1.00 91.69 73 GLU A N 1
ATOM 583 C CA . GLU A 1 73 ? -2.375 9.784 -6.880 1.00 91.69 73 GLU A CA 1
ATOM 584 C C . GLU A 1 73 ? -3.256 8.536 -6.758 1.00 91.69 73 GLU A C 1
ATOM 586 O O . GLU A 1 73 ? -4.337 8.597 -6.171 1.00 91.69 73 GLU A O 1
ATOM 591 N N . THR A 1 74 ? -2.767 7.383 -7.220 1.00 94.19 74 THR A N 1
ATOM 592 C CA . THR A 1 74 ? -3.508 6.113 -7.182 1.00 94.19 74 THR A CA 1
ATOM 593 C C . THR A 1 74 ? -3.828 5.683 -5.752 1.00 94.19 74 THR A C 1
ATOM 595 O O . THR A 1 74 ? -4.956 5.271 -5.458 1.00 94.19 74 THR A O 1
ATOM 598 N N . ILE A 1 75 ? -2.861 5.810 -4.836 1.00 93.38 75 ILE A N 1
ATOM 599 C CA . ILE A 1 75 ? -3.057 5.487 -3.417 1.00 93.38 75 ILE A CA 1
ATOM 600 C C . ILE A 1 75 ? -4.093 6.430 -2.798 1.00 93.38 75 ILE A C 1
ATOM 602 O O . ILE A 1 75 ? -5.062 5.968 -2.191 1.00 93.38 75 ILE A O 1
ATOM 606 N N . THR A 1 76 ? -3.938 7.739 -2.998 1.00 92.50 76 THR A N 1
ATOM 607 C CA . THR A 1 76 ? -4.843 8.763 -2.451 1.00 92.50 76 THR A CA 1
ATOM 608 C C . THR A 1 76 ? -6.267 8.590 -2.981 1.00 92.50 76 THR A C 1
ATOM 610 O O . THR A 1 76 ? -7.232 8.628 -2.210 1.00 92.50 76 THR A O 1
ATOM 613 N N . ALA A 1 77 ? -6.414 8.331 -4.282 1.00 92.88 77 ALA A N 1
ATOM 614 C CA . ALA A 1 77 ? -7.699 8.070 -4.915 1.00 92.88 77 ALA A CA 1
ATOM 615 C C . ALA A 1 77 ? -8.351 6.792 -4.367 1.00 92.88 77 ALA A C 1
ATOM 617 O O . ALA A 1 77 ? -9.543 6.797 -4.062 1.00 92.88 77 ALA A O 1
ATOM 618 N N . SER A 1 78 ? -7.585 5.712 -4.188 1.00 94.00 78 SER A N 1
ATOM 619 C CA . SER A 1 78 ? -8.090 4.444 -3.639 1.00 94.00 78 SER A CA 1
ATOM 620 C C . SER A 1 78 ? -8.568 4.591 -2.194 1.00 94.00 78 SER A C 1
ATOM 622 O O . SER A 1 78 ? -9.650 4.121 -1.850 1.00 94.00 78 SER A O 1
ATOM 624 N N . ILE A 1 79 ? -7.811 5.309 -1.363 1.00 92.56 79 ILE A N 1
ATOM 625 C CA . ILE A 1 79 ? -8.193 5.632 0.018 1.00 92.56 79 ILE A CA 1
ATOM 626 C C . ILE A 1 79 ? -9.484 6.465 0.041 1.00 92.56 79 ILE A C 1
ATOM 628 O O . ILE A 1 79 ? -10.422 6.139 0.771 1.00 92.56 79 ILE A O 1
ATOM 632 N N . THR A 1 80 ? -9.569 7.496 -0.802 1.00 91.75 80 THR A N 1
ATOM 633 C CA . THR A 1 80 ? -10.750 8.371 -0.891 1.00 91.75 80 THR A CA 1
ATOM 634 C C . THR A 1 80 ? -11.992 7.602 -1.351 1.00 91.75 80 THR A C 1
ATOM 636 O O . THR A 1 80 ? -13.070 7.781 -0.785 1.00 91.75 80 THR A O 1
ATOM 639 N N . LYS A 1 81 ? -11.852 6.684 -2.321 1.00 91.06 81 LYS A N 1
ATOM 640 C CA . LYS A 1 81 ? -12.937 5.791 -2.779 1.00 91.06 81 LYS A CA 1
ATOM 641 C C . LYS A 1 81 ? -13.479 4.897 -1.656 1.00 91.06 81 LYS A C 1
ATOM 643 O O . LYS A 1 81 ? -14.649 4.530 -1.690 1.00 91.06 81 LYS A O 1
ATOM 648 N N . LEU A 1 82 ? -12.657 4.570 -0.657 1.00 89.56 82 LEU A N 1
ATOM 649 C CA . LEU A 1 82 ? -13.062 3.815 0.534 1.00 89.56 82 LEU A CA 1
ATOM 650 C C . LEU A 1 82 ? -13.693 4.695 1.631 1.00 89.56 82 LEU A C 1
ATOM 652 O O . LEU A 1 82 ? -14.032 4.184 2.697 1.00 89.56 82 LEU A O 1
ATOM 656 N N . GLY A 1 83 ? -13.866 5.999 1.386 1.00 89.56 83 GLY A N 1
ATOM 657 C CA . GLY A 1 83 ? -14.441 6.946 2.344 1.00 89.56 83 GLY A CA 1
ATOM 658 C C . GLY A 1 83 ? -13.485 7.333 3.474 1.00 89.56 83 GLY A C 1
ATOM 659 O O . GLY A 1 83 ? -13.935 7.739 4.543 1.00 89.56 83 GLY A O 1
ATOM 660 N N . LEU A 1 84 ? -12.176 7.177 3.261 1.00 88.94 84 LEU A N 1
ATOM 661 C CA . LEU A 1 84 ? -11.140 7.485 4.242 1.00 88.94 84 LEU A CA 1
ATOM 662 C C . LEU A 1 84 ? -10.444 8.808 3.921 1.00 88.94 84 LEU A C 1
ATOM 664 O O . LEU A 1 84 ? -10.344 9.212 2.764 1.00 88.94 84 LEU A O 1
ATOM 668 N N . SER A 1 85 ? -9.917 9.459 4.957 1.00 87.88 85 SER A N 1
ATOM 669 C CA . SER A 1 85 ? -9.115 10.677 4.822 1.00 87.88 85 SER A CA 1
ATOM 670 C C . SER A 1 85 ? -7.635 10.363 5.068 1.00 87.88 85 SER A C 1
ATOM 672 O O . SER A 1 85 ? -7.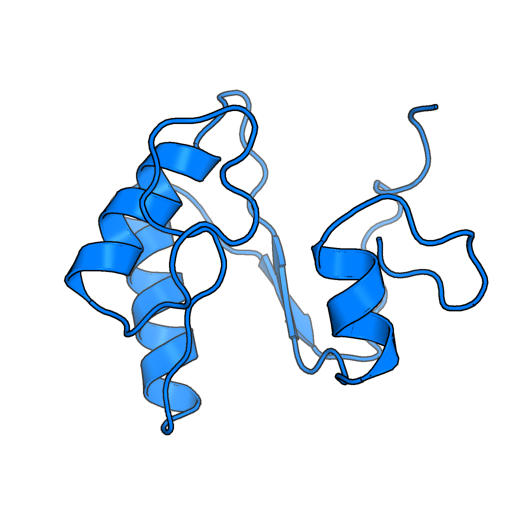270 10.080 6.214 1.00 87.88 85 SER A O 1
ATOM 674 N N . PRO A 1 86 ? -6.782 10.392 4.027 1.00 88.62 86 PRO A N 1
ATOM 675 C CA . PRO A 1 86 ? -5.352 10.174 4.189 1.00 88.62 86 PRO A CA 1
ATOM 676 C C . PRO A 1 86 ? -4.686 11.368 4.874 1.00 88.62 86 PRO A C 1
ATOM 678 O O . PRO A 1 86 ? -4.964 12.523 4.554 1.00 88.62 86 PRO A O 1
ATOM 681 N N . GLN A 1 87 ? -3.768 11.081 5.794 1.00 88.06 87 GLN A N 1
ATOM 682 C CA . GLN A 1 87 ? -2.849 12.054 6.375 1.00 88.06 87 GLN A CA 1
ATOM 683 C C . GLN A 1 87 ? -1.434 11.741 5.886 1.00 88.06 87 GLN A C 1
ATOM 685 O O . GLN A 1 87 ? -0.899 10.670 6.179 1.00 88.06 87 GLN A O 1
ATOM 690 N N . ASN A 1 88 ? -0.848 12.666 5.125 1.00 86.25 88 ASN A N 1
ATOM 691 C CA . ASN A 1 88 ? 0.474 12.503 4.526 1.00 86.25 88 ASN A CA 1
ATOM 692 C C . ASN A 1 88 ? 1.554 13.083 5.435 1.00 86.25 88 ASN A C 1
ATOM 694 O O . ASN A 1 88 ? 1.472 14.228 5.878 1.00 86.25 88 ASN A O 1
ATOM 698 N N . TYR A 1 89 ? 2.596 12.294 5.653 1.00 86.88 89 TYR A N 1
ATOM 699 C CA . TYR A 1 89 ? 3.742 12.652 6.468 1.00 86.88 89 TYR A CA 1
ATOM 700 C C . TYR A 1 89 ? 5.024 12.411 5.668 1.00 86.88 89 TYR A C 1
ATOM 702 O O . TYR A 1 89 ? 5.490 11.268 5.562 1.00 86.88 89 TYR A O 1
ATOM 710 N N . PRO A 1 90 ? 5.615 13.473 5.100 1.00 84.81 90 PRO A N 1
ATOM 711 C CA . PRO A 1 90 ? 6.922 13.400 4.462 1.00 84.81 90 PRO A CA 1
ATOM 712 C C . PRO A 1 90 ? 7.998 12.914 5.435 1.00 84.81 90 PRO A C 1
ATOM 714 O O . PRO A 1 90 ? 7.918 13.168 6.644 1.00 84.81 90 PRO A O 1
ATOM 717 N N . ALA A 1 91 ? 9.038 12.267 4.909 1.00 79.38 91 ALA A N 1
ATOM 718 C CA . ALA A 1 91 ? 10.193 11.856 5.699 1.00 79.38 91 ALA A CA 1
ATOM 719 C C . ALA A 1 91 ? 10.762 13.035 6.510 1.00 79.38 91 ALA A C 1
ATOM 721 O O . ALA A 1 91 ? 11.002 14.113 5.971 1.00 79.38 91 ALA A O 1
ATOM 722 N N . GLY A 1 92 ? 10.967 12.826 7.813 1.00 70.75 92 GLY A N 1
ATOM 723 C CA . GLY A 1 92 ? 11.448 13.863 8.736 1.00 70.75 92 GLY A CA 1
ATOM 724 C C . GLY A 1 92 ? 10.358 14.704 9.408 1.00 70.75 92 GLY A C 1
ATOM 725 O O . GLY A 1 92 ? 10.682 15.513 10.274 1.00 70.75 92 GLY A O 1
ATOM 726 N N . SER A 1 93 ? 9.081 14.500 9.073 1.00 69.31 93 SER A N 1
ATOM 727 C CA . SER A 1 93 ? 7.970 15.148 9.779 1.00 69.31 93 SER A CA 1
ATOM 728 C C . SER A 1 93 ? 7.751 14.526 11.161 1.00 69.31 93 SER A C 1
ATOM 730 O O . SER A 1 93 ? 7.888 13.312 11.334 1.00 69.31 93 SER A O 1
ATOM 732 N N . LEU A 1 94 ? 7.370 15.351 12.142 1.00 59.12 94 LEU A N 1
ATOM 733 C CA . LEU A 1 94 ? 6.917 14.873 13.449 1.00 59.12 94 LEU A CA 1
ATOM 734 C C . LEU A 1 94 ? 5.587 14.131 13.262 1.00 59.12 94 LEU A C 1
ATOM 736 O O . LEU A 1 94 ? 4.557 14.743 12.985 1.00 59.12 94 LEU A O 1
ATOM 740 N N . MET A 1 95 ? 5.622 12.803 13.374 1.00 59.28 95 MET A N 1
ATOM 741 C CA . MET A 1 95 ? 4.406 11.996 13.470 1.00 59.28 95 MET A CA 1
ATOM 742 C C . MET A 1 95 ? 3.693 12.349 14.784 1.00 59.28 95 MET A C 1
ATOM 744 O O . MET A 1 95 ? 4.378 12.527 15.792 1.00 59.28 95 MET A O 1
ATOM 748 N N . PRO A 1 96 ? 2.352 12.419 14.825 1.00 54.44 96 PRO A N 1
ATOM 749 C CA . PRO A 1 96 ? 1.625 12.552 16.082 1.00 54.44 96 PRO A CA 1
ATOM 750 C C . PRO A 1 96 ? 1.985 11.393 17.024 1.00 54.44 96 PRO A C 1
ATOM 752 O O . PRO A 1 96 ? 2.123 10.255 16.567 1.00 54.44 96 PRO A O 1
ATOM 755 N N . ASP A 1 97 ? 2.093 11.663 18.327 1.00 48.28 97 ASP A N 1
ATOM 756 C CA . ASP A 1 97 ? 2.560 10.746 19.389 1.00 48.28 97 ASP A CA 1
ATOM 757 C C . ASP A 1 97 ? 1.667 9.504 19.651 1.00 48.28 97 ASP A C 1
ATOM 759 O O . ASP A 1 97 ? 1.667 8.927 20.737 1.00 48.28 97 ASP A O 1
A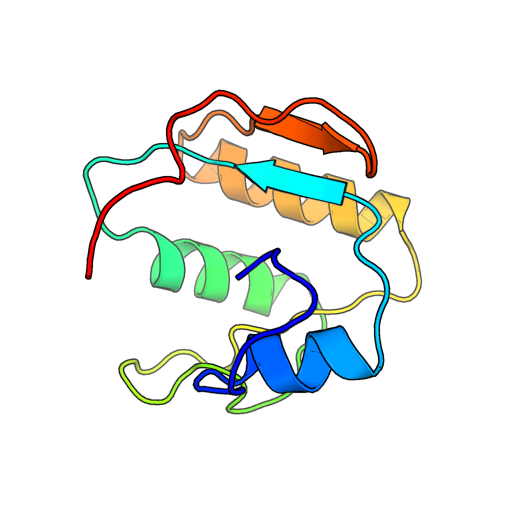TOM 763 N N . HIS A 1 98 ? 0.904 9.027 18.668 1.00 50.50 98 HIS A N 1
ATOM 764 C CA . HIS A 1 98 ? -0.018 7.896 18.814 1.00 50.50 98 HIS A CA 1
ATOM 765 C C . HIS A 1 98 ? 0.509 6.565 18.258 1.00 50.50 98 HIS A C 1
ATOM 767 O O . HIS A 1 98 ? -0.248 5.605 18.145 1.00 50.50 98 HIS A O 1
ATOM 773 N N . VAL A 1 99 ? 1.811 6.459 17.967 1.00 46.34 99 VAL A N 1
ATOM 774 C CA . VAL A 1 99 ? 2.471 5.172 17.660 1.00 46.34 99 VAL A CA 1
ATOM 775 C C . VAL A 1 99 ? 3.494 4.837 18.746 1.00 46.34 99 VAL A C 1
ATOM 777 O O . VAL A 1 99 ? 4.666 4.586 18.486 1.00 46.34 99 VAL A O 1
ATOM 780 N N . SER A 1 100 ? 3.046 4.847 19.998 1.00 40.22 100 SER A N 1
ATOM 781 C CA . SER A 1 100 ? 3.775 4.225 21.099 1.00 40.22 100 SER A CA 1
ATOM 782 C C . SER A 1 100 ? 2.770 3.567 22.036 1.00 40.22 100 SER A C 1
ATOM 784 O O . SER A 1 100 ? 2.150 4.227 22.860 1.00 40.22 100 SER A O 1
ATOM 786 N N . SER A 1 101 ? 2.571 2.267 21.816 1.00 33.66 101 SER A N 1
ATOM 787 C CA . SER A 1 101 ? 1.967 1.260 22.700 1.00 33.66 101 SER A CA 1
ATOM 788 C C . SER A 1 101 ? 1.026 0.369 21.898 1.00 33.66 101 SER A C 1
ATOM 790 O O . SER A 1 101 ? -0.137 0.695 21.670 1.00 33.66 101 SER A O 1
ATOM 792 N N . GLN A 1 102 ? 1.541 -0.778 21.469 1.00 31.66 102 GLN A N 1
ATOM 793 C CA . GLN A 1 102 ? 1.068 -2.051 22.003 1.00 31.66 102 GLN A CA 1
ATOM 794 C C . GLN A 1 102 ? 2.098 -3.142 21.681 1.00 31.66 102 GLN A C 1
ATOM 796 O O . GLN A 1 102 ? 2.844 -3.036 20.707 1.00 31.66 102 GLN A O 1
ATOM 801 N N . ALA A 1 103 ? 2.206 -4.061 22.638 1.00 33.81 103 ALA A N 1
ATOM 802 C CA . ALA A 1 103 ? 3.304 -4.981 22.922 1.00 33.81 103 ALA A CA 1
ATOM 803 C C . ALA A 1 103 ? 3.606 -6.027 21.836 1.00 33.81 103 ALA A C 1
ATOM 805 O O . ALA A 1 103 ? 2.691 -6.368 21.058 1.00 33.81 103 ALA A O 1
#

Sequence (103 aa):
HLTKNKKSKWHIDYLLNEAEIRETILCQTEKRLECLLSQALGGELTYIPDFGCSDCHCKSHLFFSTDKDSLVETITASITKLGLSPQNYPAGSLMPDHVSSQA

Foldseek 3Di:
DPDDDDDDDALVSVVCVVDDDFKDKDWDDPDPCQQVLLVQVVVPFAADAPHRQPPHPRRYSGTDDPDPVSVVVSSCVSCVVVVIDIDMDGPPRDDPPPPDDDD

Secondary structure (DSSP, 8-state):
---SSS---SHHHHHHHH----EEEE---SS--HHHHHHHHTTTSEE-TTTT-TTS--S-S-EE-S-HHHHHHHHHHHHHHTT---EEEETT----S------